Protein AF-A0A7S3WKT7-F1 (afdb_monomer_lite)

InterPro domains:
  IPR029703 DNA polymerase epsilon catalytic subunit [PTHR10670] (2-144)

Secondary structure (DSSP, 8-state):
---HHHHHHHHHHHHHTTSGGGHHHHHHHHHHHHHHTT--TT-GGGS----S---EEEEEE-TTT--EEEEETTTSB-TTS-BB-TTT-PBPPHHHHHHHHHHHHHHHHHHHHSPPEEETTT-PBP--TT--B-TTT-PBEEESS--

Sequence (147 aa):
MTSPA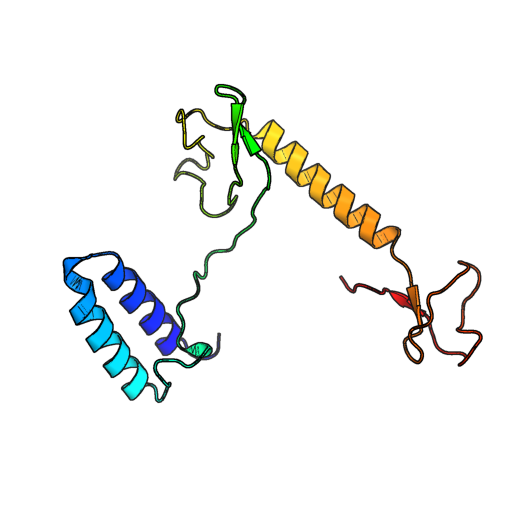LEFTKALCHLMSLDAELTEPALRLRRNLLKLLGVAEFAAESRFVNPCRTYVMPDAGCSFCHHVRDIDMCRDATASREWLCTACGSPFEPEIIEARLVAVVQTRALAFISQDRECRQCRVVQRSELQHRCPNCAGVFTLRKPI

Foldseek 3Di:
DPDPLLLVLQVVLVVLCVDVVSVVVSLVSLCVSCVVVVHDCPDPSNHDDDPWDWDKDAFDADPPPRDTGIDTQGPQADPVRWHADPPPRHTDDVVVVVVSVVVVVVVVVVCQVPAWWAFPPPRHTDPDPPCQADPVPRGGTDGPDDD

Structure (mmCIF, N/CA/C/O backbone):
data_AF-A0A7S3WKT7-F1
#
_entry.id   AF-A0A7S3WKT7-F1
#
loop_
_atom_site.group_PDB
_atom_site.id
_atom_site.type_symbol
_atom_site.label_atom_id
_atom_site.label_alt_id
_atom_site.label_comp_id
_atom_site.label_asym_id
_atom_site.label_entity_id
_atom_site.label_seq_id
_atom_site.pdbx_PDB_ins_code
_atom_site.Cartn_x
_atom_site.Cartn_y
_atom_site.Cartn_z
_atom_site.occupancy
_atom_site.B_iso_or_equiv
_atom_site.auth_seq_id
_atom_site.auth_comp_id
_atom_site.auth_asym_id
_atom_site.auth_atom_id
_atom_site.pdbx_PDB_model_num
ATOM 1 N N . MET A 1 1 ? -3.610 -18.545 3.456 1.00 51.06 1 MET A N 1
ATOM 2 C CA . MET A 1 1 ? -3.241 -19.401 2.308 1.00 51.06 1 MET A CA 1
ATOM 3 C C . MET A 1 1 ? -4.187 -20.587 2.309 1.00 51.06 1 MET A C 1
ATOM 5 O O . MET A 1 1 ? -4.095 -21.396 3.217 1.00 51.06 1 MET A O 1
ATOM 9 N N . THR A 1 2 ? -5.154 -20.634 1.394 1.00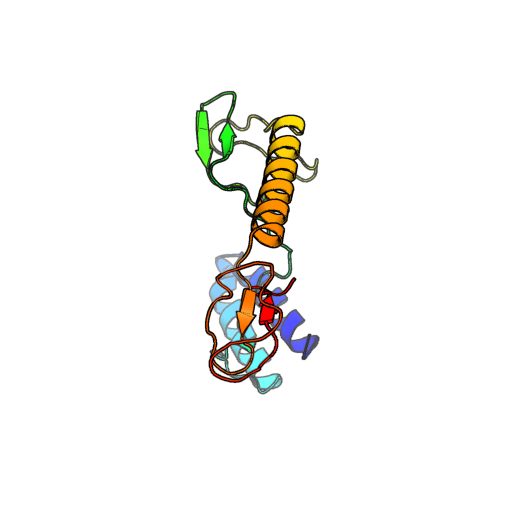 69.12 2 THR A N 1
ATOM 10 C CA . THR A 1 2 ? -6.225 -21.652 1.396 1.00 69.12 2 THR A CA 1
ATOM 11 C C . THR A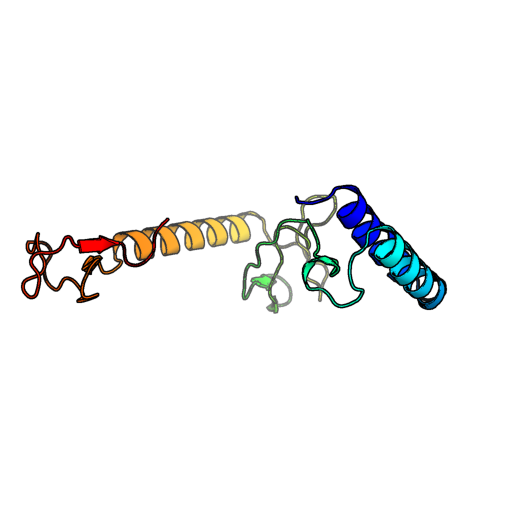 1 2 ? -5.917 -22.857 0.499 1.00 69.12 2 THR A C 1
ATOM 13 O O . THR A 1 2 ? -6.391 -23.945 0.795 1.00 69.12 2 THR A O 1
ATOM 16 N N . SER A 1 3 ? -5.071 -22.720 -0.535 1.00 88.50 3 SER A N 1
ATOM 17 C CA . SER A 1 3 ? -4.583 -23.852 -1.346 1.00 88.50 3 SER A CA 1
ATOM 18 C C . SER A 1 3 ? -3.218 -23.551 -1.993 1.00 88.50 3 SER A C 1
ATOM 20 O O . SER A 1 3 ? -3.128 -22.626 -2.805 1.00 88.50 3 SER A O 1
ATOM 22 N N . PRO A 1 4 ? -2.148 -24.316 -1.685 1.00 92.31 4 PRO A N 1
ATOM 23 C CA . PRO A 1 4 ? -0.834 -24.139 -2.314 1.00 92.31 4 PRO A CA 1
ATOM 24 C C . PRO A 1 4 ? -0.853 -24.316 -3.839 1.00 92.31 4 PRO A C 1
ATOM 26 O O . PRO A 1 4 ? -0.180 -23.579 -4.555 1.00 92.31 4 PRO A O 1
ATOM 29 N N . ALA A 1 5 ? -1.658 -25.256 -4.345 1.00 92.75 5 ALA A N 1
ATOM 30 C CA . ALA A 1 5 ? -1.762 -25.535 -5.778 1.00 92.75 5 ALA A CA 1
ATOM 31 C C . ALA A 1 5 ? -2.389 -24.365 -6.556 1.00 92.75 5 ALA A C 1
ATOM 33 O O . ALA A 1 5 ? -1.974 -24.056 -7.677 1.00 92.75 5 ALA A O 1
ATOM 34 N N . LEU A 1 6 ? -3.359 -23.682 -5.943 1.00 93.19 6 LEU A N 1
ATOM 35 C CA . LEU A 1 6 ? -3.988 -22.499 -6.519 1.00 93.19 6 LEU A CA 1
ATOM 36 C C . LEU A 1 6 ? -3.006 -21.321 -6.580 1.00 93.19 6 LEU A C 1
ATOM 38 O O . LEU A 1 6 ? -2.897 -20.678 -7.621 1.00 93.19 6 LEU A O 1
ATOM 42 N N . GLU A 1 7 ? -2.253 -21.066 -5.507 1.00 92.56 7 GLU A N 1
ATOM 43 C CA . GLU A 1 7 ? -1.233 -20.006 -5.502 1.00 92.56 7 GLU A CA 1
ATOM 44 C C . GLU A 1 7 ? -0.107 -20.275 -6.507 1.00 92.56 7 GLU A C 1
ATOM 46 O O . GLU A 1 7 ? 0.289 -19.369 -7.241 1.00 92.56 7 GLU A O 1
ATOM 51 N N . PHE A 1 8 ? 0.346 -21.528 -6.622 1.00 92.62 8 PHE A N 1
ATOM 52 C CA . PHE A 1 8 ? 1.313 -21.926 -7.647 1.00 92.62 8 PHE A CA 1
ATOM 53 C C . PHE A 1 8 ? 0.779 -21.678 -9.063 1.00 92.62 8 PHE A C 1
ATOM 55 O O . PHE A 1 8 ? 1.464 -21.073 -9.884 1.00 92.62 8 PHE A O 1
ATOM 62 N N . THR A 1 9 ? -0.468 -22.078 -9.332 1.00 93.94 9 THR A N 1
ATOM 63 C CA . THR A 1 9 ? -1.126 -21.863 -10.630 1.00 93.94 9 THR A CA 1
ATOM 64 C C . THR A 1 9 ? -1.193 -20.378 -10.983 1.00 93.94 9 THR A C 1
ATOM 66 O O . THR A 1 9 ? -0.839 -19.989 -12.095 1.00 93.94 9 THR A O 1
ATOM 69 N N . LYS A 1 10 ? -1.601 -19.526 -10.033 1.00 93.50 10 LYS A N 1
ATOM 70 C CA . LYS A 1 10 ? -1.644 -18.072 -10.233 1.00 93.50 10 LYS A CA 1
ATOM 71 C C . LYS A 1 10 ? -0.266 -17.510 -10.564 1.00 93.50 10 LYS A C 1
ATOM 73 O O . LYS A 1 10 ? -0.153 -16.730 -11.505 1.00 93.50 10 LYS A O 1
ATOM 78 N N . ALA A 1 11 ? 0.754 -17.887 -9.791 1.00 93.56 11 ALA A N 1
ATOM 79 C CA . ALA A 1 11 ? 2.113 -17.387 -9.961 1.00 93.56 11 ALA A CA 1
ATOM 80 C C . ALA A 1 11 ? 2.713 -17.826 -11.301 1.00 93.56 11 ALA A C 1
ATOM 82 O O . ALA A 1 11 ? 3.210 -16.988 -12.047 1.00 93.56 11 ALA A O 1
ATOM 83 N N . LEU A 1 12 ? 2.597 -19.111 -11.645 1.00 93.31 12 LEU A N 1
ATOM 84 C CA . LEU A 1 12 ? 3.095 -19.655 -12.906 1.00 93.31 12 LEU A CA 1
ATOM 85 C C . LEU A 1 12 ? 2.434 -18.975 -14.109 1.00 93.31 12 LEU A C 1
ATOM 87 O O . LEU A 1 12 ? 3.129 -18.468 -14.986 1.00 93.31 12 LEU A O 1
ATOM 91 N N . CYS A 1 13 ? 1.099 -18.912 -14.140 1.00 93.88 13 CYS A N 1
ATOM 92 C CA . CYS A 1 13 ? 0.387 -18.284 -15.251 1.00 93.88 13 CYS A CA 1
ATOM 93 C C . CYS A 1 13 ? 0.663 -16.777 -15.338 1.00 93.88 13 CYS A C 1
ATOM 95 O O . CYS A 1 13 ? 0.711 -16.242 -16.442 1.00 93.88 13 CYS A O 1
ATOM 97 N N . HIS A 1 14 ? 0.864 -16.096 -14.204 1.00 92.88 14 HIS A N 1
ATOM 98 C CA . HIS A 1 14 ? 1.262 -14.691 -14.206 1.00 92.88 14 HIS A CA 1
ATOM 99 C C . HIS A 1 14 ? 2.666 -14.495 -14.788 1.00 92.88 14 HIS A C 1
ATOM 101 O O . HIS A 1 14 ? 2.832 -13.651 -15.663 1.00 92.88 14 HIS A O 1
ATOM 107 N N . LEU A 1 15 ? 3.649 -15.300 -14.373 1.00 92.88 15 LEU A N 1
ATOM 108 C CA . LEU A 1 15 ? 5.013 -15.233 -14.906 1.00 92.88 15 LEU A CA 1
ATOM 109 C C . LEU A 1 15 ? 5.056 -15.520 -16.410 1.00 92.88 15 LEU A C 1
ATOM 111 O O . LEU A 1 15 ? 5.710 -14.789 -17.143 1.00 92.88 15 LEU A O 1
ATOM 115 N N . MET A 1 16 ? 4.314 -16.525 -16.883 1.00 93.88 16 MET A N 1
ATOM 116 C CA . MET A 1 16 ? 4.210 -16.804 -18.319 1.00 93.88 16 MET A CA 1
ATOM 117 C C . MET A 1 16 ? 3.580 -15.641 -19.091 1.00 93.88 16 MET A C 1
ATOM 119 O O . MET A 1 16 ? 3.989 -15.371 -20.209 1.00 93.88 16 MET A O 1
ATOM 123 N N . SER A 1 17 ? 2.614 -14.929 -18.500 1.00 92.12 17 SER A N 1
ATOM 124 C CA . SER A 1 17 ? 1.979 -13.773 -19.148 1.00 92.12 17 SER A CA 1
ATOM 125 C C . SER A 1 17 ? 2.870 -12.528 -19.247 1.00 92.12 17 SER A C 1
ATOM 127 O O . SER A 1 17 ? 2.460 -11.554 -19.869 1.00 92.12 17 SER A O 1
ATOM 129 N N . LEU A 1 18 ? 4.061 -12.536 -18.631 1.00 92.62 18 LEU A N 1
ATOM 130 C CA . LEU A 1 18 ? 5.046 -11.461 -18.797 1.00 92.62 18 LEU A CA 1
ATOM 131 C C . LEU A 1 18 ? 5.723 -11.507 -20.173 1.00 92.62 18 LEU A C 1
ATOM 133 O O . LEU A 1 18 ? 6.226 -10.484 -20.631 1.00 92.62 18 LEU A O 1
ATOM 137 N N . ASP A 1 19 ? 5.728 -12.673 -20.821 1.00 94.62 19 ASP A N 1
ATOM 138 C CA . ASP A 1 19 ? 6.189 -12.840 -22.193 1.00 94.62 19 ASP A CA 1
ATOM 139 C C . ASP A 1 19 ? 5.004 -12.688 -23.156 1.00 94.62 19 ASP A C 1
ATOM 141 O O . ASP A 1 19 ? 4.022 -13.436 -23.094 1.00 94.62 19 ASP A O 1
ATOM 145 N N . ALA A 1 20 ? 5.105 -11.710 -24.058 1.00 93.56 20 ALA A N 1
ATOM 146 C CA . ALA A 1 20 ? 4.059 -11.398 -25.021 1.00 93.56 20 ALA A CA 1
ATOM 147 C C . ALA A 1 20 ? 3.706 -12.607 -25.905 1.00 93.56 20 ALA A C 1
ATOM 149 O O . ALA A 1 20 ? 2.521 -12.824 -26.178 1.00 93.56 20 ALA A O 1
ATOM 150 N N . GLU A 1 21 ? 4.689 -13.433 -26.281 1.00 94.81 21 GLU A N 1
ATOM 151 C CA . GLU A 1 21 ? 4.486 -14.616 -27.131 1.00 94.81 21 GLU A CA 1
ATOM 152 C C . GLU A 1 21 ? 3.706 -15.727 -26.412 1.00 94.81 21 GLU A C 1
ATOM 154 O O . GLU A 1 21 ? 2.988 -16.516 -27.033 1.00 94.81 21 GLU A O 1
ATOM 159 N N . LEU A 1 22 ? 3.791 -15.772 -25.080 1.00 93.81 22 LEU A N 1
ATOM 160 C CA . LEU A 1 22 ? 3.155 -16.797 -24.255 1.00 93.81 22 LEU A CA 1
ATOM 161 C C . LEU A 1 22 ? 1.772 -16.397 -23.738 1.00 93.81 22 LEU A C 1
ATOM 163 O O . LEU A 1 22 ? 1.122 -17.213 -23.083 1.00 93.81 22 LEU A O 1
ATOM 167 N N . THR A 1 23 ? 1.278 -15.200 -24.060 1.00 91.31 23 THR A N 1
ATOM 168 C CA . THR A 1 23 ? 0.002 -14.680 -23.540 1.00 91.31 23 THR A CA 1
ATOM 169 C C . THR A 1 23 ? -1.174 -15.635 -23.797 1.00 91.31 23 THR A C 1
ATOM 171 O O . THR A 1 23 ? -1.883 -16.027 -22.866 1.00 91.31 23 THR A O 1
ATOM 174 N N . GLU A 1 24 ? -1.380 -16.072 -25.043 1.00 93.25 24 GLU A N 1
ATOM 175 C CA . GLU A 1 24 ? -2.479 -16.984 -25.395 1.00 93.25 24 GLU A CA 1
ATOM 176 C C . GLU A 1 24 ? -2.316 -18.402 -24.807 1.00 93.25 24 GLU A C 1
ATOM 178 O O . GLU A 1 24 ? -3.279 -18.935 -24.234 1.00 93.25 24 GLU A O 1
ATOM 183 N N . PRO A 1 25 ? -1.139 -19.062 -24.908 1.00 93.62 25 PRO A N 1
ATOM 184 C CA . PRO A 1 25 ? -0.866 -20.296 -24.172 1.00 93.62 25 PRO A CA 1
ATOM 185 C C . PRO A 1 25 ? -1.115 -20.175 -22.664 1.00 93.62 25 PRO A C 1
ATOM 187 O O . PRO A 1 25 ? -1.745 -21.064 -22.089 1.00 93.62 25 PRO A O 1
ATOM 190 N N . ALA A 1 26 ? -0.687 -19.078 -22.032 1.00 93.75 26 ALA A N 1
ATOM 191 C CA . ALA A 1 26 ? -0.835 -18.842 -20.599 1.00 93.75 26 ALA A CA 1
ATOM 192 C C . ALA A 1 26 ? -2.308 -18.718 -20.188 1.00 93.75 26 ALA A C 1
ATOM 194 O O . ALA A 1 26 ? -2.714 -19.307 -19.184 1.00 93.75 26 ALA A O 1
ATOM 195 N N . LEU A 1 27 ? -3.135 -18.031 -20.984 1.00 92.69 27 LEU A N 1
ATOM 196 C CA . LEU A 1 27 ? -4.582 -17.950 -20.755 1.00 92.69 27 LEU A CA 1
ATOM 197 C C . LEU A 1 27 ? -5.256 -19.324 -20.869 1.00 92.69 27 LEU A C 1
ATOM 199 O O . LEU A 1 27 ? -6.039 -19.711 -19.996 1.00 92.69 27 LEU A O 1
ATOM 203 N N . ARG A 1 28 ? -4.918 -20.107 -21.904 1.00 94.44 28 ARG A N 1
ATOM 204 C CA . ARG A 1 28 ? -5.444 -21.476 -22.070 1.00 94.44 28 ARG A CA 1
ATOM 205 C C . ARG A 1 28 ? -5.036 -22.382 -20.910 1.00 94.44 28 ARG A C 1
ATOM 207 O O . ARG A 1 28 ? -5.880 -23.113 -20.387 1.00 94.44 28 ARG A O 1
ATOM 214 N N . LEU A 1 29 ? -3.771 -22.310 -20.497 1.00 94.62 29 LEU A N 1
ATOM 215 C CA . LEU A 1 29 ? -3.238 -23.066 -19.369 1.00 94.62 29 LEU A CA 1
ATOM 216 C C . LEU A 1 29 ? -3.957 -22.689 -18.072 1.00 94.62 29 LEU A C 1
ATOM 218 O O . LEU A 1 29 ? -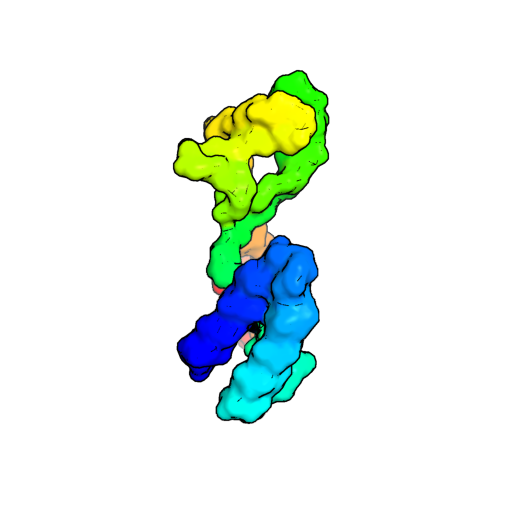4.465 -23.573 -17.387 1.00 94.62 29 LEU A O 1
ATOM 222 N N . ARG A 1 30 ? -4.086 -21.390 -17.780 1.00 94.94 30 ARG A N 1
ATOM 223 C CA . ARG A 1 30 ? -4.799 -20.882 -16.602 1.00 94.94 30 ARG A CA 1
ATOM 224 C C . ARG A 1 30 ? -6.222 -21.423 -16.533 1.00 94.94 30 ARG A C 1
ATOM 226 O O . ARG A 1 30 ? -6.621 -21.952 -15.499 1.00 94.94 30 ARG A O 1
ATOM 233 N N . ARG A 1 31 ? -6.977 -21.340 -17.631 1.00 94.69 31 ARG A N 1
ATOM 234 C CA . ARG A 1 31 ? -8.354 -21.848 -17.693 1.00 94.69 31 ARG A CA 1
ATOM 235 C C . ARG A 1 31 ? -8.427 -23.346 -17.400 1.00 94.69 31 ARG A C 1
ATOM 237 O O . ARG A 1 31 ? -9.318 -23.785 -16.679 1.00 94.69 31 ARG A O 1
ATOM 244 N N . ASN A 1 32 ? -7.507 -24.135 -17.950 1.00 95.81 32 ASN A N 1
ATOM 245 C CA . ASN A 1 32 ? -7.485 -25.583 -17.739 1.00 95.81 32 ASN A CA 1
ATOM 246 C C . ASN A 1 32 ? -7.087 -25.945 -16.300 1.00 95.81 32 ASN A C 1
ATOM 248 O O . ASN A 1 32 ? -7.741 -26.784 -15.686 1.00 95.81 32 ASN A O 1
ATOM 252 N N . LEU A 1 33 ? -6.071 -25.284 -15.738 1.00 95.06 33 LEU A N 1
ATOM 253 C CA . LEU A 1 33 ? -5.620 -25.518 -14.364 1.00 95.06 33 LEU A CA 1
ATOM 254 C C . LEU A 1 33 ? -6.681 -25.113 -13.335 1.00 95.06 33 LEU A C 1
ATOM 256 O O . LEU A 1 33 ? -6.949 -25.869 -12.407 1.00 95.06 33 LEU A O 1
ATOM 260 N N . LEU A 1 34 ? -7.347 -23.969 -13.521 1.00 95.19 34 LEU A N 1
ATOM 261 C CA . LEU A 1 34 ? -8.436 -23.546 -12.636 1.00 95.19 34 LEU A CA 1
ATOM 262 C C . LEU A 1 34 ? -9.620 -24.524 -12.680 1.00 95.19 34 LEU A C 1
ATOM 264 O O . LEU A 1 34 ? -10.153 -24.868 -11.628 1.00 95.19 34 LEU A O 1
ATOM 268 N N . LYS A 1 35 ? -9.964 -25.055 -13.864 1.00 95.12 35 LYS A N 1
ATOM 269 C CA . LYS A 1 35 ? -10.970 -26.123 -13.999 1.00 95.12 35 LYS A CA 1
ATOM 270 C C . LYS A 1 35 ? -10.583 -27.394 -13.240 1.00 95.12 35 LYS A C 1
ATOM 272 O O . LYS A 1 35 ? -11.437 -27.957 -12.566 1.00 95.12 35 LYS A O 1
ATOM 277 N N . LEU A 1 36 ? -9.321 -27.828 -13.319 1.00 94.88 36 LEU A N 1
ATOM 278 C CA . LEU A 1 36 ? -8.827 -28.992 -12.567 1.00 94.88 36 LEU A CA 1
ATOM 279 C C . LEU A 1 36 ? -8.895 -28.778 -11.050 1.00 94.88 36 LEU A C 1
ATOM 281 O O . LEU A 1 36 ? -9.147 -29.721 -10.307 1.00 94.88 36 LEU A O 1
ATOM 285 N N . LEU A 1 37 ? -8.699 -27.539 -10.597 1.00 93.81 37 LEU A N 1
ATOM 286 C CA . LEU A 1 37 ? -8.800 -27.157 -9.190 1.00 93.81 37 LEU A CA 1
ATOM 287 C C . LEU A 1 37 ? -10.242 -26.875 -8.733 1.00 93.81 37 LEU A C 1
ATOM 289 O O . LEU A 1 37 ? -10.447 -26.582 -7.558 1.00 93.81 37 LEU A O 1
ATOM 293 N N . GLY A 1 38 ? -11.232 -26.934 -9.630 1.00 94.12 38 GLY A N 1
ATOM 294 C CA . GLY A 1 38 ? -12.627 -26.609 -9.317 1.00 94.12 38 GLY A CA 1
ATOM 295 C C . GLY A 1 38 ? -12.878 -25.127 -9.011 1.00 94.12 38 GLY A C 1
ATOM 296 O O . GLY A 1 38 ? -13.898 -24.794 -8.415 1.00 94.12 38 GLY A O 1
ATOM 297 N N . VAL A 1 39 ? -11.969 -24.233 -9.412 1.00 94.50 39 VAL A N 1
ATOM 298 C CA . VAL A 1 39 ? -12.052 -22.786 -9.164 1.00 94.50 39 VAL A CA 1
ATOM 299 C C . VAL A 1 39 ? -12.555 -22.077 -10.420 1.00 94.50 39 VAL A C 1
ATOM 301 O O . VAL A 1 39 ? -12.059 -22.307 -11.524 1.00 94.50 39 VAL A O 1
ATOM 304 N N . ALA A 1 40 ? -13.529 -21.177 -10.273 1.00 92.94 40 ALA A N 1
ATOM 305 C CA . ALA A 1 40 ? -14.031 -20.404 -11.406 1.00 92.94 40 ALA A CA 1
ATOM 306 C C . ALA A 1 40 ? -12.992 -19.383 -11.903 1.00 92.94 40 ALA A C 1
ATOM 308 O O . ALA A 1 40 ? -12.315 -18.713 -11.122 1.00 92.94 40 ALA A O 1
ATOM 309 N N . GLU A 1 41 ? -12.900 -19.219 -13.225 1.00 89.50 41 GLU A N 1
ATOM 310 C CA . GLU A 1 41 ? -11.870 -18.393 -13.872 1.00 89.50 41 GLU A CA 1
ATOM 311 C C . GLU A 1 41 ? -11.862 -16.936 -13.389 1.00 89.50 41 GLU A C 1
ATOM 313 O O . GLU A 1 41 ? -10.793 -16.353 -13.202 1.00 89.50 41 GLU A O 1
ATOM 318 N N . PHE A 1 42 ? -13.043 -16.390 -13.098 1.00 90.94 42 PHE A N 1
ATOM 319 C CA . PHE A 1 42 ? -13.255 -15.005 -12.671 1.00 90.94 42 PHE A CA 1
ATOM 320 C C . PHE A 1 42 ? -13.563 -14.862 -11.173 1.00 90.94 42 PHE A C 1
ATOM 322 O O . PHE A 1 42 ? -13.980 -13.791 -10.732 1.00 90.94 42 PHE A O 1
ATOM 329 N N . ALA A 1 43 ? -13.390 -15.922 -10.379 1.00 91.69 43 ALA A N 1
ATOM 330 C CA . ALA A 1 43 ? -13.559 -15.825 -8.934 1.00 91.69 43 ALA A CA 1
ATOM 331 C C . ALA A 1 43 ? -12.512 -14.877 -8.327 1.00 91.69 43 ALA A C 1
ATOM 333 O O . ALA A 1 43 ? -11.371 -14.812 -8.783 1.00 91.69 43 ALA A O 1
ATOM 334 N N . ALA A 1 44 ? -12.863 -14.176 -7.246 1.00 91.00 44 ALA A N 1
ATOM 335 C CA . ALA A 1 44 ? -11.910 -13.306 -6.550 1.00 91.00 44 ALA A CA 1
ATOM 336 C C . ALA A 1 44 ? -10.659 -14.083 -6.093 1.00 91.00 44 ALA A C 1
ATOM 338 O O . ALA A 1 44 ? -9.540 -13.581 -6.173 1.00 91.00 44 ALA A O 1
ATOM 339 N N . GLU A 1 45 ? -10.848 -15.340 -5.689 1.00 91.44 45 GLU A N 1
ATOM 340 C CA . GLU A 1 45 ? -9.777 -16.243 -5.283 1.00 91.44 45 GLU A CA 1
ATOM 341 C C . GLU A 1 45 ? -8.909 -16.758 -6.435 1.00 91.44 45 GLU A C 1
ATOM 343 O O . GLU A 1 45 ? -7.861 -17.311 -6.145 1.00 91.44 45 GLU A O 1
ATOM 348 N N . SER A 1 46 ? -9.279 -16.595 -7.712 1.00 90.12 46 SER A N 1
ATOM 349 C CA . SER A 1 46 ? -8.457 -17.019 -8.861 1.00 90.12 46 SER A CA 1
ATOM 350 C C . SER A 1 46 ? -7.492 -15.925 -9.332 1.00 90.12 46 SER A C 1
ATOM 352 O O . SER A 1 46 ? -6.571 -16.183 -10.111 1.00 90.12 46 SER A O 1
ATOM 354 N N . ARG A 1 47 ? -7.696 -14.683 -8.877 1.00 91.19 47 ARG A N 1
ATOM 355 C CA . ARG A 1 47 ? -6.886 -13.531 -9.270 1.00 91.19 47 ARG A CA 1
ATOM 356 C C . ARG A 1 47 ? -5.479 -13.656 -8.686 1.00 91.19 47 ARG A C 1
ATOM 358 O O . ARG A 1 47 ? -5.312 -13.880 -7.489 1.00 91.19 47 ARG A O 1
ATOM 365 N N . PHE A 1 48 ? -4.467 -13.475 -9.535 1.00 91.62 48 PHE A N 1
ATOM 366 C CA . PHE A 1 48 ? -3.097 -13.301 -9.064 1.00 91.62 48 PHE A CA 1
ATOM 367 C C . PHE A 1 48 ? -2.991 -11.976 -8.306 1.00 91.62 48 PHE A C 1
ATOM 369 O O . PHE A 1 48 ? -3.378 -10.920 -8.813 1.00 91.62 48 PHE A O 1
ATOM 376 N N . VAL A 1 49 ? -2.463 -12.049 -7.090 1.00 88.62 49 VAL A N 1
ATOM 377 C CA . VAL A 1 49 ? -2.108 -10.898 -6.266 1.00 88.62 49 VAL A CA 1
ATOM 378 C C . VAL A 1 49 ? -0.631 -11.047 -5.955 1.00 88.62 49 VAL A C 1
ATOM 380 O O . VAL A 1 49 ? -0.213 -12.104 -5.491 1.00 88.62 49 VAL A O 1
ATOM 383 N N . ASN A 1 50 ? 0.154 -10.004 -6.228 1.00 86.38 50 ASN A N 1
ATOM 384 C CA . ASN A 1 50 ? 1.583 -10.026 -5.942 1.00 86.38 50 ASN A CA 1
ATOM 385 C C . ASN A 1 50 ? 1.792 -10.300 -4.434 1.00 86.38 50 ASN A C 1
ATOM 387 O O . ASN A 1 50 ? 1.330 -9.495 -3.620 1.00 86.38 50 ASN A O 1
ATOM 391 N N . PRO A 1 51 ? 2.451 -11.415 -4.055 1.00 84.00 51 PRO A N 1
ATOM 392 C CA . PRO A 1 51 ? 2.611 -11.805 -2.657 1.00 84.00 51 PRO A CA 1
ATOM 393 C C . PRO A 1 51 ? 3.622 -10.925 -1.913 1.00 84.00 51 PRO A C 1
ATOM 395 O O . PRO A 1 51 ? 3.669 -10.948 -0.681 1.00 84.00 51 PRO A O 1
ATOM 398 N N . CYS A 1 52 ? 4.439 -10.152 -2.636 1.00 84.31 52 CYS A N 1
ATOM 399 C CA . CYS A 1 52 ? 5.398 -9.244 -2.035 1.00 84.31 52 CYS A CA 1
ATOM 400 C C . CYS A 1 52 ? 4.669 -8.167 -1.237 1.00 84.31 52 CYS A C 1
ATOM 402 O O . CYS A 1 52 ? 3.702 -7.551 -1.709 1.00 84.31 52 CYS A O 1
ATOM 404 N N . ARG A 1 53 ? 5.196 -7.893 -0.040 1.00 88.31 53 ARG A N 1
ATOM 405 C CA . ARG A 1 53 ? 4.788 -6.732 0.749 1.00 88.31 53 ARG A CA 1
ATOM 406 C C . ARG A 1 53 ? 4.973 -5.461 -0.080 1.00 88.31 53 ARG A C 1
ATOM 408 O O . ARG A 1 53 ? 5.756 -5.424 -1.027 1.00 88.31 53 ARG A O 1
ATOM 415 N N . THR A 1 54 ? 4.197 -4.450 0.262 1.00 91.94 54 THR A N 1
ATOM 416 C CA . THR A 1 54 ? 4.243 -3.134 -0.368 1.00 91.94 54 THR A CA 1
ATOM 417 C C . THR A 1 54 ? 4.101 -2.097 0.724 1.00 91.94 54 THR A C 1
ATOM 419 O O . THR A 1 54 ? 3.314 -2.271 1.662 1.00 91.94 54 THR A O 1
ATOM 422 N N . TYR A 1 55 ? 4.890 -1.042 0.616 1.00 93.00 55 TYR A N 1
ATOM 423 C CA . TYR A 1 55 ? 4.700 0.165 1.393 1.00 93.00 55 TYR A CA 1
ATOM 424 C C . TYR A 1 55 ? 5.061 1.337 0.496 1.00 93.00 55 TYR A C 1
ATOM 426 O O . TYR A 1 55 ? 6.221 1.515 0.135 1.00 93.00 55 TYR A O 1
ATOM 434 N N . VAL A 1 56 ? 4.052 2.118 0.129 1.00 94.12 56 VAL A N 1
ATOM 435 C CA . VAL A 1 56 ? 4.223 3.254 -0.769 1.00 94.12 56 VAL A CA 1
ATOM 436 C C . VAL A 1 56 ? 4.487 4.501 0.062 1.00 94.12 56 VAL A C 1
ATOM 438 O O . VAL A 1 56 ? 3.654 4.901 0.877 1.00 94.12 56 VAL A O 1
ATOM 441 N N . MET A 1 57 ? 5.657 5.099 -0.135 1.00 93.12 57 MET A N 1
ATOM 442 C CA . MET A 1 57 ? 5.977 6.425 0.370 1.00 93.12 57 MET A CA 1
ATOM 443 C C . MET A 1 57 ? 5.490 7.454 -0.662 1.00 93.12 57 MET A C 1
ATOM 445 O O . MET A 1 57 ? 6.049 7.488 -1.762 1.00 93.12 57 MET A O 1
ATOM 449 N N . PRO A 1 58 ? 4.467 8.267 -0.342 1.00 93.19 58 PRO A N 1
ATOM 450 C CA . PRO A 1 58 ? 3.936 9.242 -1.288 1.00 93.19 58 PRO A CA 1
ATOM 451 C C . PRO A 1 58 ? 4.916 10.399 -1.500 1.00 93.19 58 PRO A C 1
ATOM 453 O O . PRO A 1 58 ? 5.735 10.661 -0.621 1.00 93.19 58 PRO A O 1
ATOM 456 N N . ASP A 1 59 ? 4.828 11.115 -2.617 1.00 92.88 59 ASP A N 1
ATOM 457 C CA . ASP A 1 59 ? 5.485 12.421 -2.822 1.00 92.88 59 ASP A CA 1
ATOM 458 C C . ASP A 1 59 ? 7.003 12.440 -2.523 1.00 92.88 59 ASP A C 1
ATOM 460 O O . ASP A 1 59 ? 7.529 13.337 -1.859 1.00 92.88 59 ASP A O 1
ATOM 464 N N . ALA A 1 60 ? 7.748 11.423 -2.957 1.00 92.12 60 ALA A N 1
ATOM 465 C CA . ALA A 1 60 ? 9.204 11.424 -2.865 1.00 92.12 60 ALA A CA 1
ATOM 466 C C . ALA A 1 60 ? 9.824 12.278 -3.980 1.00 92.12 60 ALA A C 1
ATOM 468 O O . ALA A 1 60 ? 9.774 11.929 -5.159 1.00 92.12 60 ALA A O 1
ATOM 469 N N . GLY A 1 61 ? 10.416 13.410 -3.593 1.00 92.38 61 GLY A N 1
ATOM 470 C CA . GLY A 1 61 ? 11.137 14.310 -4.492 1.00 92.38 61 GLY A CA 1
ATOM 471 C C . GLY A 1 61 ? 12.616 13.952 -4.610 1.00 92.38 61 GLY A C 1
ATOM 472 O O . GLY A 1 61 ? 13.303 13.808 -3.601 1.00 92.38 61 GLY A O 1
ATOM 473 N N . CYS A 1 62 ? 13.117 13.820 -5.838 1.00 94.00 62 CYS A N 1
ATOM 474 C CA . CYS A 1 62 ? 14.542 13.624 -6.104 1.00 94.00 62 CYS A CA 1
ATOM 475 C C . CYS A 1 62 ? 15.337 14.899 -5.774 1.00 94.00 62 CYS A C 1
ATOM 477 O O . CYS A 1 62 ? 15.004 15.971 -6.280 1.00 94.00 62 CYS A O 1
ATOM 479 N N . SER A 1 63 ? 16.415 14.791 -4.990 1.00 92.31 63 SER A N 1
ATOM 480 C CA . SER A 1 63 ? 17.282 15.930 -4.641 1.00 92.31 63 SER A CA 1
ATOM 481 C C . SER A 1 63 ? 18.075 16.481 -5.833 1.00 92.31 63 SER A C 1
ATOM 483 O O . SER A 1 63 ? 18.459 17.646 -5.818 1.00 92.31 63 SER A O 1
ATOM 485 N N . PHE A 1 64 ? 18.274 15.679 -6.885 1.00 95.19 64 PHE A N 1
ATOM 486 C CA . PHE A 1 64 ? 19.031 16.071 -8.077 1.00 95.19 64 PHE A CA 1
ATOM 487 C C . PHE A 1 64 ? 18.177 16.734 -9.169 1.00 95.19 64 PHE A C 1
ATOM 489 O O . PHE A 1 64 ? 18.521 17.802 -9.661 1.00 95.19 64 PHE A O 1
ATOM 496 N N . CYS A 1 65 ? 17.076 16.094 -9.586 1.00 96.19 65 CYS A N 1
ATOM 497 C CA . CYS A 1 65 ? 16.252 16.576 -10.708 1.00 96.19 65 CYS A CA 1
ATOM 498 C C . CYS A 1 65 ? 14.883 17.130 -10.291 1.00 96.19 65 CYS A C 1
ATOM 500 O O . CYS A 1 65 ? 14.106 17.532 -11.154 1.00 96.19 65 CYS A O 1
ATOM 502 N N . HIS A 1 66 ? 14.560 17.107 -8.993 1.00 94.88 66 HIS A N 1
ATOM 503 C CA . HIS A 1 66 ? 13.274 17.543 -8.435 1.00 94.88 66 HIS A CA 1
ATOM 504 C C . HIS A 1 66 ? 12.038 16.825 -8.993 1.00 94.88 66 HIS A C 1
ATOM 506 O O . HIS A 1 66 ? 10.910 17.256 -8.761 1.00 94.88 66 HIS A O 1
ATOM 512 N N . HIS A 1 67 ? 12.219 15.699 -9.687 1.00 95.94 67 HIS A N 1
ATOM 513 C CA . HIS A 1 67 ? 11.107 14.841 -10.066 1.00 95.94 67 HIS A CA 1
ATOM 514 C C . HIS A 1 67 ? 10.466 14.245 -8.808 1.00 95.94 67 HIS A C 1
ATOM 516 O O . HIS A 1 67 ? 11.162 13.660 -7.974 1.00 95.94 67 HIS A O 1
ATOM 522 N N . VAL A 1 68 ? 9.149 14.404 -8.684 1.00 94.88 68 VAL A N 1
ATOM 523 C CA . VAL A 1 68 ? 8.355 13.918 -7.553 1.00 94.88 68 VAL A CA 1
ATOM 524 C C . VAL A 1 68 ? 7.526 12.729 -8.004 1.00 94.88 68 VAL A C 1
ATOM 526 O O . VAL A 1 68 ? 6.850 12.794 -9.031 1.00 94.88 68 VAL A O 1
ATOM 529 N N . ARG A 1 69 ? 7.575 11.650 -7.227 1.00 92.44 69 ARG A N 1
ATOM 530 C CA . ARG A 1 69 ? 6.739 10.469 -7.435 1.00 92.44 69 ARG A CA 1
ATOM 531 C C . ARG A 1 69 ? 6.563 9.680 -6.151 1.00 92.44 69 ARG A C 1
ATOM 533 O O . ARG A 1 69 ? 7.330 9.824 -5.205 1.00 92.44 69 ARG A O 1
ATOM 540 N N . ASP A 1 70 ? 5.623 8.757 -6.180 1.00 94.88 70 ASP A N 1
ATOM 541 C CA . ASP A 1 70 ? 5.502 7.741 -5.147 1.00 94.88 70 ASP A CA 1
ATOM 542 C C . ASP A 1 70 ? 6.567 6.647 -5.343 1.00 94.88 70 ASP A C 1
ATOM 544 O O . ASP A 1 70 ? 6.897 6.273 -6.477 1.00 94.88 70 ASP A O 1
ATOM 548 N N . ILE A 1 71 ? 7.106 6.124 -4.240 1.00 93.31 71 ILE A N 1
ATOM 549 C CA . ILE A 1 71 ? 8.092 5.030 -4.235 1.00 93.31 71 ILE A CA 1
ATOM 550 C C . ILE A 1 71 ? 7.525 3.852 -3.447 1.00 93.31 71 ILE A C 1
ATOM 552 O O . ILE A 1 71 ? 7.171 4.007 -2.276 1.00 93.31 71 ILE A O 1
ATOM 556 N N . ASP A 1 72 ? 7.472 2.663 -4.053 1.00 94.06 72 ASP A N 1
ATOM 557 C CA . ASP A 1 72 ? 7.200 1.425 -3.319 1.00 94.06 72 ASP A CA 1
ATOM 558 C C . ASP A 1 72 ? 8.486 0.918 -2.660 1.00 94.06 72 ASP A C 1
ATOM 560 O O . ASP A 1 72 ? 9.350 0.301 -3.287 1.00 94.06 72 ASP A O 1
ATOM 564 N N . MET A 1 73 ? 8.587 1.132 -1.352 1.00 91.88 73 MET A N 1
ATOM 565 C CA . MET A 1 73 ? 9.755 0.793 -0.541 1.00 91.88 73 MET A CA 1
ATOM 566 C C . MET A 1 73 ? 10.120 -0.695 -0.583 1.00 91.88 73 MET A C 1
ATOM 568 O O . MET A 1 73 ? 11.266 -1.047 -0.318 1.00 91.88 73 MET A O 1
ATOM 572 N N . CYS A 1 74 ? 9.171 -1.581 -0.899 1.00 90.50 74 CYS A N 1
ATOM 573 C CA . CYS A 1 74 ? 9.414 -3.022 -0.947 1.00 90.50 74 CYS A CA 1
ATOM 574 C C . CYS A 1 74 ? 9.701 -3.551 -2.357 1.00 90.50 74 CYS A C 1
ATOM 576 O O . CYS A 1 74 ? 10.186 -4.676 -2.476 1.00 90.50 74 CYS A O 1
ATOM 578 N N . ARG A 1 75 ? 9.351 -2.799 -3.407 1.00 90.44 75 ARG A N 1
ATOM 579 C CA . ARG A 1 75 ? 9.353 -3.297 -4.794 1.00 90.44 75 ARG A CA 1
ATOM 580 C C . ARG A 1 75 ? 10.244 -2.500 -5.739 1.00 90.44 75 ARG A C 1
ATOM 582 O O . ARG A 1 75 ? 10.754 -3.087 -6.683 1.00 90.44 75 ARG A O 1
ATOM 589 N N . ASP A 1 76 ? 10.460 -1.217 -5.461 1.00 91.50 76 ASP A N 1
ATOM 590 C CA . ASP A 1 76 ? 11.254 -0.322 -6.312 1.00 91.50 76 ASP A CA 1
ATOM 591 C C . ASP A 1 76 ? 12.746 -0.305 -5.929 1.00 91.50 76 ASP A C 1
ATOM 593 O O . ASP A 1 76 ? 13.542 0.382 -6.566 1.00 91.50 76 ASP A O 1
ATOM 597 N N . ALA A 1 77 ? 13.136 -1.043 -4.884 1.00 89.50 77 ALA A N 1
ATOM 598 C CA . ALA A 1 77 ? 14.532 -1.170 -4.489 1.00 89.50 77 ALA A CA 1
ATOM 599 C C . ALA A 1 77 ? 15.308 -2.029 -5.499 1.00 89.50 77 ALA A C 1
ATOM 601 O O . ALA A 1 77 ? 14.868 -3.112 -5.893 1.00 89.50 77 ALA A O 1
ATOM 602 N N . THR A 1 78 ? 16.500 -1.577 -5.876 1.00 90.00 78 THR A N 1
ATOM 603 C CA . THR A 1 78 ? 17.450 -2.360 -6.669 1.00 90.00 78 THR A CA 1
ATOM 604 C C . THR A 1 78 ? 17.953 -3.579 -5.887 1.00 90.00 78 THR A C 1
ATOM 606 O O . THR A 1 78 ? 17.773 -3.700 -4.672 1.00 90.00 78 THR A O 1
ATOM 609 N N . ALA A 1 79 ? 18.676 -4.479 -6.563 1.00 86.44 79 ALA A N 1
ATOM 610 C CA . ALA A 1 79 ? 19.363 -5.592 -5.902 1.00 86.44 79 ALA A CA 1
ATOM 611 C C . ALA A 1 79 ? 20.373 -5.125 -4.829 1.00 86.44 79 ALA A C 1
ATOM 613 O O . ALA A 1 79 ? 20.602 -5.837 -3.852 1.00 86.44 79 ALA A O 1
ATOM 614 N N . SER A 1 80 ? 20.929 -3.916 -4.980 1.00 87.94 80 SER A N 1
ATOM 615 C CA . SER A 1 80 ? 21.793 -3.237 -4.005 1.00 87.94 80 SER A CA 1
ATOM 616 C C . SER A 1 80 ? 21.029 -2.549 -2.862 1.00 87.94 80 SER A C 1
ATOM 618 O O . SER A 1 80 ? 21.665 -1.978 -1.984 1.00 87.94 80 SER A O 1
ATOM 620 N N . ARG A 1 81 ? 19.690 -2.657 -2.813 1.00 85.94 81 ARG A N 1
ATOM 621 C CA . ARG A 1 81 ? 18.796 -1.989 -1.844 1.00 85.94 81 ARG A CA 1
ATOM 622 C C . ARG A 1 81 ? 18.797 -0.463 -1.947 1.00 85.94 81 ARG A C 1
ATOM 624 O O . ARG A 1 81 ? 18.649 0.227 -0.943 1.00 85.94 81 ARG A O 1
ATOM 631 N N . GLU A 1 82 ? 18.929 0.053 -3.161 1.00 91.81 82 GLU A N 1
ATOM 632 C CA . GLU A 1 82 ? 18.870 1.485 -3.446 1.00 91.81 82 GLU A CA 1
ATOM 633 C C . GLU A 1 82 ? 17.546 1.817 -4.134 1.00 91.81 82 GLU A C 1
ATOM 635 O O . GLU A 1 82 ? 17.055 1.051 -4.962 1.00 91.81 82 GLU A O 1
ATOM 640 N N . TRP A 1 83 ? 16.970 2.974 -3.820 1.00 94.44 83 TRP A N 1
ATOM 641 C CA . TRP A 1 83 ? 15.841 3.515 -4.574 1.00 94.44 83 TRP A CA 1
ATOM 642 C C . TRP A 1 83 ? 16.379 4.542 -5.552 1.00 94.44 83 TRP A C 1
ATOM 644 O O . TRP A 1 83 ? 17.060 5.480 -5.144 1.00 94.44 83 TRP A O 1
ATOM 654 N N . LEU A 1 84 ? 16.086 4.367 -6.838 1.00 95.00 84 LEU A N 1
ATOM 655 C CA . LEU A 1 84 ? 16.583 5.246 -7.892 1.00 95.00 84 LEU A CA 1
ATOM 656 C C . LEU A 1 84 ? 15.460 6.124 -8.435 1.00 95.00 84 LEU A C 1
ATOM 658 O O . LEU A 1 84 ? 14.320 5.687 -8.607 1.00 95.00 84 LEU A O 1
ATOM 662 N N . CYS A 1 85 ? 15.788 7.371 -8.758 1.00 94.75 85 CYS A N 1
ATOM 663 C CA . CYS A 1 85 ? 14.876 8.235 -9.485 1.00 94.75 85 CYS A CA 1
ATOM 664 C C . CYS A 1 85 ? 14.641 7.684 -10.896 1.00 94.75 85 CYS A C 1
ATOM 666 O O . CYS A 1 85 ? 15.582 7.493 -11.662 1.00 94.75 85 CYS A O 1
ATOM 668 N N . THR A 1 86 ? 13.380 7.512 -11.293 1.00 93.69 86 THR A N 1
ATOM 669 C CA . THR A 1 86 ? 13.046 7.014 -12.636 1.00 93.69 86 THR A CA 1
ATOM 670 C C . THR A 1 86 ? 13.308 8.011 -13.764 1.00 93.69 86 THR A C 1
ATOM 672 O O . THR A 1 86 ? 13.288 7.612 -14.922 1.00 93.69 86 THR A O 1
ATOM 675 N N . ALA A 1 87 ? 13.544 9.290 -13.450 1.00 95.19 87 ALA A N 1
ATOM 676 C CA . ALA A 1 87 ? 13.833 10.324 -14.444 1.00 95.19 87 ALA A CA 1
ATOM 677 C C . ALA A 1 87 ? 15.339 10.494 -14.713 1.00 95.19 87 ALA A C 1
ATOM 679 O O . ALA A 1 87 ? 15.739 10.609 -15.867 1.00 95.19 87 ALA A O 1
ATOM 680 N N . CYS A 1 88 ? 16.176 10.514 -13.669 1.00 95.75 88 CYS A N 1
ATOM 681 C CA . CYS A 1 88 ? 17.616 10.784 -13.799 1.00 95.75 88 CYS A CA 1
ATOM 682 C C . CYS A 1 88 ? 18.530 9.640 -13.332 1.00 95.75 88 CYS A C 1
ATOM 684 O O . CYS A 1 88 ? 19.743 9.747 -13.474 1.00 95.75 88 CYS A O 1
ATOM 686 N N . GLY A 1 89 ? 17.985 8.577 -12.733 1.00 94.69 89 GLY A N 1
ATOM 687 C CA . GLY A 1 89 ? 18.757 7.452 -12.193 1.00 94.69 89 GLY A CA 1
ATOM 688 C C . GLY A 1 89 ? 19.519 7.746 -10.897 1.00 94.69 89 GLY A C 1
ATOM 689 O O . GLY A 1 89 ? 20.145 6.842 -10.354 1.00 94.69 89 GLY A O 1
ATOM 690 N N . SER A 1 90 ? 19.469 8.979 -10.380 1.00 94.81 90 SER A N 1
ATOM 691 C CA . SER A 1 90 ? 20.131 9.343 -9.123 1.00 94.81 90 SER A CA 1
ATOM 692 C C . SER A 1 90 ? 19.501 8.594 -7.936 1.00 94.81 90 SER A C 1
ATOM 694 O O . SER A 1 90 ? 18.266 8.512 -7.874 1.00 94.81 90 SER A O 1
ATOM 696 N N . PRO A 1 91 ? 20.309 8.040 -7.013 1.00 94.56 91 PRO A N 1
ATOM 697 C CA . PRO A 1 91 ? 19.799 7.358 -5.833 1.00 94.56 91 PRO A CA 1
ATOM 698 C C . PRO A 1 91 ? 19.181 8.351 -4.846 1.00 94.56 91 PRO A C 1
ATOM 700 O O . PRO A 1 91 ? 19.677 9.460 -4.658 1.00 94.56 91 PRO A O 1
ATOM 703 N N . PHE A 1 92 ? 18.099 7.939 -4.194 1.00 93.06 92 PHE A N 1
ATOM 704 C CA . PHE A 1 92 ? 17.565 8.653 -3.041 1.00 93.06 92 PHE A CA 1
ATOM 705 C C . PHE A 1 92 ? 18.457 8.418 -1.819 1.00 93.06 92 PHE A C 1
ATOM 707 O O . PHE A 1 92 ? 18.869 7.289 -1.553 1.00 93.06 92 PHE A O 1
ATOM 714 N N . GLU A 1 93 ? 18.710 9.482 -1.059 1.00 91.06 93 GLU A N 1
ATOM 715 C CA . GLU A 1 93 ? 19.494 9.430 0.177 1.00 91.06 93 GLU A CA 1
ATOM 716 C C . GLU A 1 93 ? 18.759 8.596 1.249 1.00 91.06 93 GLU A C 1
ATOM 718 O O . GLU A 1 93 ? 17.624 8.940 1.620 1.00 91.06 93 GLU A O 1
ATOM 723 N N . PRO A 1 94 ? 19.363 7.501 1.754 1.00 90.31 94 PRO A N 1
ATOM 724 C CA . PRO A 1 94 ? 18.739 6.625 2.746 1.00 90.31 94 PRO A CA 1
ATOM 725 C C . PRO A 1 94 ? 18.304 7.354 4.020 1.00 90.31 94 PRO A C 1
ATOM 727 O O . PRO A 1 94 ? 17.249 7.045 4.569 1.00 90.31 94 PRO A O 1
ATOM 730 N N . GLU A 1 95 ? 19.064 8.354 4.460 1.00 92.50 95 GLU A N 1
ATOM 731 C CA . GLU A 1 95 ? 18.806 9.130 5.674 1.00 92.50 95 GLU A CA 1
ATOM 732 C C . GLU A 1 95 ? 17.513 9.949 5.552 1.00 92.50 95 GLU A C 1
ATOM 734 O O . GLU A 1 95 ? 16.720 10.026 6.494 1.00 92.50 95 GLU A O 1
ATOM 739 N N . ILE A 1 96 ? 17.257 10.524 4.371 1.00 90.06 96 ILE A N 1
ATOM 740 C CA . ILE A 1 96 ? 16.020 11.266 4.087 1.00 90.06 96 ILE A CA 1
ATOM 741 C C . ILE A 1 96 ? 14.831 10.306 4.108 1.00 90.06 96 ILE A C 1
ATOM 743 O O . ILE A 1 96 ? 13.790 10.603 4.701 1.00 90.06 96 ILE A O 1
ATOM 747 N N . ILE A 1 97 ? 14.980 9.143 3.476 1.00 91.62 97 ILE A N 1
ATOM 748 C CA . ILE A 1 97 ? 13.955 8.099 3.474 1.00 91.62 97 ILE A CA 1
ATOM 749 C C . ILE A 1 97 ? 13.654 7.644 4.906 1.00 91.62 97 ILE A C 1
ATOM 751 O O . ILE A 1 97 ? 12.487 7.599 5.300 1.00 91.62 97 ILE A O 1
ATOM 755 N N . GLU A 1 98 ? 14.681 7.339 5.697 1.00 93.25 98 GLU A N 1
ATOM 756 C CA . GLU A 1 98 ? 14.538 6.890 7.080 1.00 93.25 98 GLU A CA 1
ATOM 757 C C . GLU A 1 98 ? 13.829 7.942 7.935 1.00 93.25 98 GLU A C 1
ATOM 759 O O . GLU A 1 98 ? 12.833 7.629 8.590 1.00 93.25 98 GLU A O 1
ATOM 764 N N . ALA A 1 99 ? 14.255 9.206 7.859 1.00 94.38 99 ALA A N 1
ATOM 765 C CA . ALA A 1 99 ? 13.618 10.304 8.579 1.00 94.38 99 ALA A CA 1
ATOM 766 C C . ALA A 1 99 ? 12.123 10.428 8.238 1.00 94.38 99 ALA A C 1
ATOM 768 O O . ALA A 1 99 ? 11.287 10.623 9.126 1.00 94.38 99 ALA A O 1
ATOM 769 N N . ARG A 1 100 ? 11.751 10.249 6.963 1.00 93.00 100 ARG A N 1
ATOM 770 C CA . ARG A 1 100 ? 10.343 10.245 6.539 1.00 93.00 100 ARG A CA 1
ATOM 771 C C . ARG A 1 100 ? 9.572 9.051 7.091 1.00 93.00 100 ARG A C 1
ATOM 773 O O . ARG A 1 100 ? 8.434 9.218 7.528 1.00 93.00 100 ARG A O 1
ATOM 780 N N . LEU A 1 101 ? 10.160 7.855 7.096 1.00 93.62 101 LEU A N 1
ATOM 781 C CA . LEU A 1 101 ? 9.530 6.668 7.683 1.00 93.62 101 LEU A CA 1
ATOM 782 C C . LEU A 1 101 ? 9.300 6.845 9.189 1.00 93.62 101 LEU A C 1
ATOM 784 O O . LEU A 1 101 ? 8.208 6.550 9.681 1.00 93.62 101 LEU A O 1
ATOM 788 N N . VAL A 1 102 ? 10.289 7.387 9.903 1.00 96.50 102 VAL A N 1
ATOM 789 C CA . VAL A 1 102 ? 10.176 7.729 11.326 1.00 96.50 102 VAL A CA 1
ATOM 790 C C . VAL A 1 102 ? 9.042 8.729 11.546 1.00 96.50 102 VAL A C 1
ATOM 792 O O . VAL A 1 102 ? 8.187 8.495 12.403 1.00 96.50 102 VAL A O 1
ATOM 795 N N . ALA A 1 103 ? 8.967 9.786 10.733 1.00 95.81 103 ALA A N 1
ATOM 796 C CA . ALA A 1 103 ? 7.890 10.769 10.812 1.00 95.81 103 ALA A CA 1
ATOM 797 C C . ALA A 1 103 ? 6.506 10.124 10.619 1.00 95.81 103 ALA A C 1
ATOM 799 O O . ALA A 1 103 ? 5.590 10.407 11.387 1.00 95.81 103 ALA A O 1
ATOM 800 N N . VAL A 1 104 ? 6.347 9.192 9.670 1.00 94.12 104 VAL A N 1
ATOM 801 C CA . VAL A 1 104 ? 5.075 8.470 9.479 1.00 94.12 104 VAL A CA 1
ATOM 802 C C . VAL A 1 104 ? 4.687 7.669 10.721 1.00 94.12 104 VAL A C 1
ATOM 804 O O . VAL A 1 104 ? 3.523 7.701 11.132 1.00 94.12 104 VAL A O 1
ATOM 807 N N . VAL A 1 105 ? 5.633 6.952 11.333 1.00 95.00 105 VAL A N 1
ATOM 808 C CA . VAL A 1 105 ? 5.369 6.190 12.564 1.00 95.00 105 VAL A CA 1
ATOM 809 C C . VAL A 1 105 ? 4.959 7.130 13.695 1.00 95.00 105 VAL A C 1
ATOM 811 O O . VAL A 1 105 ? 3.962 6.869 14.367 1.00 95.00 105 VAL A O 1
ATOM 814 N N . GLN A 1 106 ? 5.663 8.249 13.864 1.00 96.81 106 GLN A N 1
ATOM 815 C CA . GLN A 1 106 ? 5.335 9.265 14.865 1.00 96.81 106 GLN A CA 1
ATOM 816 C C . GLN A 1 106 ? 3.944 9.864 14.634 1.00 96.81 106 GLN A C 1
ATOM 818 O O . GLN A 1 106 ? 3.145 9.927 15.565 1.00 96.81 106 GLN A O 1
ATOM 823 N N . THR A 1 107 ? 3.602 10.235 13.397 1.00 95.38 107 THR A N 1
ATOM 824 C CA . THR A 1 107 ? 2.266 10.741 13.051 1.00 95.38 107 THR A CA 1
ATOM 825 C C . THR A 1 107 ? 1.181 9.710 13.355 1.00 95.38 107 THR A C 1
ATOM 827 O O . THR A 1 107 ? 0.146 10.060 13.922 1.00 95.38 107 THR A O 1
ATOM 830 N N . ARG A 1 108 ? 1.404 8.430 13.031 1.00 93.94 108 ARG A N 1
ATOM 831 C CA . ARG A 1 108 ? 0.450 7.352 13.341 1.00 93.94 108 ARG A CA 1
ATOM 832 C C . ARG A 1 108 ? 0.302 7.129 14.843 1.00 93.94 108 ARG A C 1
ATOM 834 O O . ARG A 1 108 ? -0.820 6.952 15.307 1.00 93.94 108 ARG A O 1
ATOM 841 N N . ALA A 1 109 ? 1.399 7.173 15.596 1.00 95.62 109 ALA A N 1
ATOM 842 C CA . ALA A 1 109 ? 1.375 7.058 17.050 1.00 95.62 109 ALA A CA 1
ATOM 843 C C . ALA A 1 109 ? 0.597 8.220 17.684 1.00 95.62 109 ALA A C 1
ATOM 845 O O . ALA A 1 109 ? -0.288 7.987 18.503 1.00 95.62 109 ALA A O 1
ATOM 846 N N . LEU A 1 110 ? 0.858 9.456 17.249 1.00 95.94 110 LEU A N 1
ATOM 847 C CA . LEU A 1 110 ? 0.124 10.635 17.709 1.00 95.94 110 LEU A CA 1
ATOM 848 C C . LEU A 1 110 ? -1.367 10.524 17.391 1.00 95.94 110 LEU A C 1
ATOM 850 O O . LEU A 1 110 ? -2.178 10.695 18.292 1.00 95.94 110 LEU A O 1
ATOM 854 N N . ALA A 1 111 ? -1.728 10.162 16.156 1.00 94.44 111 ALA A N 1
ATOM 855 C CA . ALA A 1 111 ? -3.121 9.969 15.754 1.00 94.44 111 ALA A CA 1
ATOM 856 C C . ALA A 1 111 ? -3.819 8.848 16.540 1.00 94.44 111 ALA A C 1
ATOM 858 O O . ALA A 1 111 ? -5.018 8.924 16.785 1.00 94.44 111 ALA A O 1
ATOM 859 N N . PHE A 1 112 ? -3.086 7.802 16.931 1.00 94.62 112 PHE A N 1
ATOM 860 C CA . PHE A 1 112 ? -3.611 6.730 17.771 1.00 94.62 112 PHE A CA 1
ATOM 861 C C . PHE A 1 112 ? -3.842 7.189 19.215 1.00 94.62 112 PHE A C 1
ATOM 863 O O . PHE A 1 112 ? -4.849 6.815 19.811 1.00 94.62 112 PHE A O 1
ATOM 870 N N . ILE A 1 113 ? -2.931 7.985 19.778 1.00 92.62 113 ILE A N 1
ATOM 871 C CA . ILE A 1 113 ? -3.032 8.500 21.151 1.00 92.62 113 ILE A CA 1
ATOM 872 C C . ILE A 1 113 ? -4.136 9.557 21.259 1.00 92.62 113 ILE A C 1
ATOM 874 O O . ILE A 1 113 ? -4.869 9.565 22.243 1.00 92.62 113 ILE A O 1
ATOM 878 N N . SER A 1 114 ? -4.273 10.423 20.251 1.00 92.31 114 SER A N 1
ATOM 879 C CA . SER A 1 114 ? -5.256 11.513 20.224 1.00 92.31 114 SER A CA 1
ATOM 880 C C . SER A 1 114 ? -6.619 11.119 19.656 1.00 92.31 114 SER A C 1
ATOM 882 O O . SER A 1 114 ? -7.481 11.981 19.493 1.00 92.31 114 SER A O 1
ATOM 884 N N . GLN A 1 115 ? -6.829 9.843 19.318 1.00 93.00 115 GLN A N 1
ATOM 885 C CA . GLN A 1 115 ? -8.094 9.410 18.739 1.00 93.00 115 GLN A CA 1
ATOM 886 C C . GLN A 1 115 ? -9.251 9.537 19.733 1.00 93.00 115 GLN A C 1
ATOM 888 O O . GLN A 1 115 ? -9.118 9.256 20.926 1.00 93.00 115 GLN A O 1
ATOM 893 N N . ASP A 1 116 ? -10.429 9.825 19.192 1.00 92.75 116 ASP A N 1
ATOM 894 C CA . ASP A 1 116 ? -11.665 9.758 19.951 1.00 92.75 116 ASP A CA 1
ATOM 895 C C . ASP A 1 116 ? -11.950 8.336 20.449 1.00 92.75 116 ASP A C 1
ATOM 897 O O . ASP A 1 116 ? -11.676 7.325 19.784 1.00 92.75 116 ASP A O 1
ATOM 901 N N . ARG A 1 117 ? -12.609 8.266 21.602 1.00 93.50 117 ARG A N 1
ATOM 902 C CA . ARG A 1 117 ? -13.238 7.044 22.099 1.00 93.50 117 ARG A CA 1
ATOM 903 C C . ARG A 1 117 ? -14.732 7.097 21.818 1.00 93.50 117 ARG A C 1
ATOM 905 O O . ARG A 1 117 ? -15.365 8.143 21.950 1.00 93.50 117 ARG A O 1
ATOM 912 N N . GLU A 1 118 ? -15.319 5.963 21.464 1.00 94.38 118 GLU A N 1
ATOM 913 C CA . GLU A 1 118 ? -16.751 5.851 21.183 1.00 94.38 118 GLU A CA 1
ATOM 914 C C . GLU A 1 118 ? -17.406 4.763 22.028 1.00 94.38 118 GLU A C 1
ATOM 916 O O . GLU A 1 118 ? -16.784 3.768 22.407 1.00 94.38 118 GLU A O 1
ATOM 921 N N . CYS A 1 119 ? -18.678 4.960 22.369 1.00 95.00 119 CYS A N 1
ATOM 922 C CA . CYS A 1 119 ? -19.417 3.973 23.135 1.00 95.00 119 CYS A CA 1
ATOM 923 C C . CYS A 1 119 ? -19.656 2.726 22.283 1.00 95.00 119 CYS A C 1
ATOM 925 O O . CYS A 1 119 ? -20.237 2.809 21.199 1.00 95.00 119 CYS A O 1
ATOM 927 N N . ARG A 1 120 ? -19.311 1.550 22.814 1.00 93.56 120 ARG A N 1
ATOM 928 C CA . ARG A 1 120 ? -19.485 0.276 22.102 1.00 93.56 120 ARG A CA 1
ATOM 929 C C . ARG A 1 120 ? -20.939 -0.023 21.708 1.00 93.56 120 ARG A C 1
ATOM 931 O O . ARG A 1 120 ? 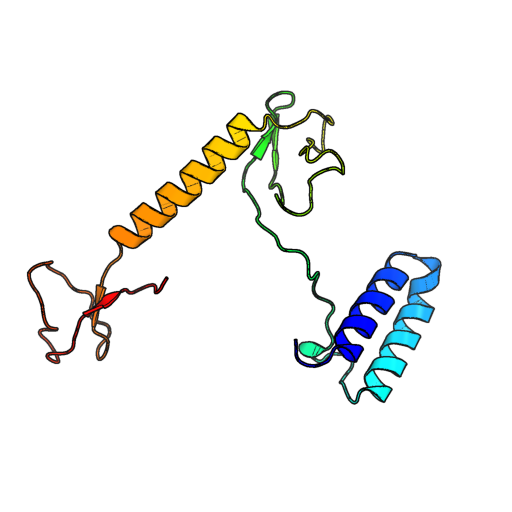-21.166 -0.743 20.742 1.00 93.56 120 ARG A O 1
ATOM 938 N N . GLN A 1 121 ? -21.911 0.494 22.461 1.00 93.69 121 GLN A N 1
ATOM 939 C CA . GLN A 1 121 ? -23.336 0.207 22.262 1.00 93.69 121 GLN A CA 1
ATOM 940 C C . GLN A 1 121 ? -24.014 1.220 21.334 1.00 93.69 121 GLN A C 1
ATOM 942 O O . GLN A 1 121 ? -24.627 0.828 20.349 1.00 93.69 121 GLN A O 1
ATOM 947 N N . CYS A 1 122 ? -23.905 2.517 21.633 1.00 95.25 122 CYS A N 1
ATOM 948 C CA . CYS A 1 122 ? -24.645 3.566 20.921 1.00 95.25 122 CYS A CA 1
ATOM 949 C C . CYS A 1 122 ? -23.776 4.435 19.998 1.00 95.25 122 CYS A C 1
ATOM 951 O O . CYS A 1 122 ? -24.292 5.375 19.402 1.00 95.25 122 CYS A O 1
ATOM 953 N N . ARG A 1 123 ? -22.466 4.153 19.897 1.00 93.94 123 ARG A N 1
ATOM 954 C CA . ARG A 1 123 ? -21.486 4.865 19.049 1.00 93.94 123 ARG A CA 1
ATOM 955 C C . ARG A 1 123 ? -21.340 6.369 19.326 1.00 93.94 123 ARG A C 1
ATOM 957 O O . ARG A 1 123 ? -20.712 7.080 18.550 1.00 93.94 123 ARG A O 1
ATOM 964 N N . VAL A 1 124 ? -21.871 6.869 20.445 1.00 94.44 124 VAL A N 1
ATOM 965 C CA . VAL A 1 124 ? -21.653 8.259 20.876 1.00 94.44 124 VAL A CA 1
ATOM 966 C C . VAL A 1 124 ? -20.179 8.462 21.230 1.00 94.44 124 VAL A C 1
ATOM 968 O O . VAL A 1 124 ? -19.600 7.646 21.949 1.00 94.44 124 VAL A O 1
ATOM 971 N N . VAL A 1 125 ? -19.597 9.560 20.746 1.00 94.12 125 VAL A N 1
ATOM 972 C CA . VAL A 1 125 ? -18.215 9.966 21.034 1.00 94.12 125 VAL A CA 1
ATOM 973 C C . VAL A 1 125 ? -18.100 10.508 22.460 1.00 94.12 125 VAL A C 1
ATOM 975 O O . VAL A 1 125 ? -18.944 11.291 22.908 1.00 94.12 125 VAL A O 1
ATOM 978 N N . GLN A 1 126 ? -17.061 10.081 23.177 1.00 93.38 126 GLN A N 1
ATOM 979 C CA . GLN A 1 126 ? -16.726 10.579 24.507 1.00 93.38 126 GLN A CA 1
ATOM 980 C C . GLN A 1 126 ? -16.329 12.057 24.415 1.00 93.38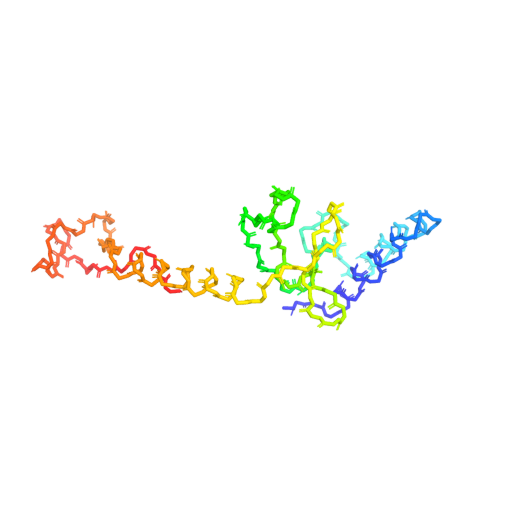 126 GLN A C 1
ATOM 982 O O . GLN A 1 126 ? -15.425 12.413 23.670 1.00 93.38 126 GLN A O 1
ATOM 987 N N . ARG A 1 127 ? -17.013 12.929 25.165 1.00 90.94 127 ARG A N 1
ATOM 988 C CA . ARG A 1 127 ? -16.776 14.386 25.108 1.00 90.94 127 ARG A CA 1
ATOM 989 C C . ARG A 1 127 ? -15.807 14.899 26.173 1.00 90.94 127 ARG A C 1
ATOM 991 O O . ARG A 1 127 ? -15.368 16.038 26.091 1.00 90.94 127 ARG A O 1
ATOM 998 N N . SER A 1 128 ? -15.541 14.100 27.203 1.00 89.62 128 SER A N 1
ATOM 999 C CA . SER A 1 128 ? -14.682 14.464 28.331 1.00 89.62 128 SER A CA 1
ATOM 1000 C C . SER A 1 128 ? -13.912 13.246 28.822 1.00 89.62 128 SER A C 1
ATOM 1002 O O . SER A 1 128 ? -14.492 12.171 28.977 1.00 89.62 128 SER A O 1
ATOM 1004 N N . GLU A 1 129 ? -12.630 13.422 29.128 1.00 84.12 129 GLU A N 1
ATOM 1005 C CA . GLU A 1 129 ? -11.751 12.360 29.637 1.00 84.12 129 GLU A CA 1
ATOM 1006 C C . GLU A 1 129 ? -12.218 11.786 30.983 1.00 84.12 129 GLU A C 1
ATOM 1008 O O . GLU A 1 129 ? -12.051 10.599 31.253 1.00 84.12 129 GLU A O 1
ATOM 1013 N N . LEU A 1 130 ? -12.887 12.601 31.806 1.00 89.00 130 LEU A N 1
ATOM 1014 C CA . LEU A 1 130 ? -13.433 12.175 33.101 1.00 89.00 130 LEU A CA 1
ATOM 1015 C C . LEU A 1 130 ? -14.712 11.328 32.959 1.00 89.00 130 LEU A C 1
ATOM 1017 O O . LEU A 1 130 ? -15.230 10.785 33.934 1.00 89.00 130 LEU A O 1
ATOM 1021 N N . GLN A 1 131 ? -15.255 11.215 31.746 1.00 89.06 131 GLN A N 1
ATOM 1022 C CA . GLN A 1 131 ? -16.491 10.493 31.486 1.00 89.06 131 GLN A CA 1
ATOM 1023 C C . GLN A 1 131 ? -16.241 8.992 31.284 1.00 89.06 131 GLN A C 1
ATOM 1025 O O . GLN A 1 131 ? -16.122 8.502 30.166 1.00 89.06 131 GLN A O 1
ATOM 1030 N N . HIS A 1 132 ? -16.236 8.225 32.373 1.00 87.62 132 HIS A N 1
ATOM 1031 C CA . HIS A 1 132 ? -15.952 6.784 32.316 1.00 87.62 132 HIS A CA 1
ATOM 1032 C C . HIS A 1 132 ? -17.048 5.923 31.658 1.00 87.62 132 HIS A C 1
ATOM 1034 O O . HIS A 1 132 ? -16.778 4.796 31.238 1.00 87.62 132 HIS A O 1
ATOM 1040 N N . ARG A 1 133 ? -18.292 6.414 31.581 1.00 93.12 133 ARG A N 1
ATOM 1041 C CA . ARG A 1 133 ? -19.438 5.689 31.004 1.00 93.12 133 ARG A CA 1
ATOM 1042 C C . ARG A 1 133 ? -20.277 6.578 30.105 1.00 93.12 133 ARG A C 1
ATOM 1044 O O . ARG A 1 133 ? -20.412 7.777 30.342 1.00 93.12 133 ARG A O 1
ATOM 1051 N N . CYS A 1 134 ? -20.886 5.964 29.096 1.00 94.44 134 CYS A N 1
ATOM 1052 C CA . CYS A 1 134 ? -21.808 6.647 28.205 1.00 94.44 134 CYS A CA 1
ATOM 1053 C C . CYS A 1 134 ? -23.017 7.187 28.989 1.00 94.44 134 CYS A C 1
ATOM 1055 O O . CYS A 1 134 ? -23.645 6.420 29.719 1.00 94.44 134 CYS A O 1
ATOM 1057 N N . PRO A 1 135 ? -23.405 8.461 28.810 1.00 92.69 135 PRO A N 1
ATOM 1058 C CA . PRO A 1 135 ? -24.510 9.052 29.560 1.00 92.69 135 PRO A CA 1
ATOM 1059 C C . PRO A 1 135 ? -25.872 8.574 29.037 1.00 92.69 135 PRO A C 1
ATOM 1061 O O . PRO A 1 135 ? -26.855 8.629 29.762 1.00 92.69 135 PRO A O 1
ATOM 1064 N N . ASN A 1 136 ? -25.927 8.090 27.790 1.00 93.56 136 ASN A N 1
ATOM 1065 C CA . ASN A 1 136 ? -27.162 7.657 27.142 1.00 93.56 136 ASN A CA 1
ATOM 1066 C C . ASN A 1 136 ? -27.508 6.185 27.435 1.00 93.56 136 ASN A C 1
ATOM 1068 O O . ASN A 1 136 ? -28.674 5.826 27.510 1.00 93.56 136 ASN A O 1
ATOM 1072 N N . CYS A 1 137 ? -26.502 5.313 27.579 1.00 95.19 137 CYS A N 1
ATOM 1073 C CA . CYS A 1 137 ? -26.727 3.865 27.712 1.00 95.19 137 CYS A CA 1
ATOM 1074 C C . CYS A 1 137 ? -25.863 3.175 28.781 1.00 95.19 137 CYS A C 1
ATOM 1076 O O . CYS A 1 137 ? -25.845 1.950 28.846 1.00 95.19 137 CYS A O 1
ATOM 1078 N N . ALA A 1 138 ? -25.097 3.929 29.582 1.00 94.56 138 ALA A N 1
ATOM 1079 C CA . ALA A 1 138 ? -24.152 3.421 30.591 1.00 94.56 138 ALA A CA 1
ATOM 1080 C C . ALA A 1 138 ? -23.047 2.472 30.061 1.00 94.56 138 ALA A C 1
ATOM 1082 O O . ALA A 1 138 ? -22.283 1.890 30.844 1.00 94.56 138 ALA A O 1
ATOM 1083 N N . GLY A 1 139 ? -22.931 2.345 28.735 1.00 93.75 139 GLY A N 1
ATOM 1084 C CA . GLY A 1 139 ? -21.939 1.526 28.048 1.00 93.75 139 GLY A CA 1
ATOM 1085 C C . GLY A 1 139 ? -20.509 2.046 28.195 1.00 93.75 139 GLY A C 1
ATOM 1086 O O . GLY A 1 139 ? -20.274 3.216 28.501 1.00 93.75 139 GLY A O 1
ATOM 1087 N N . VAL A 1 140 ? -19.544 1.160 27.953 1.00 94.62 140 VAL A N 1
ATOM 1088 C CA . VAL A 1 140 ? -18.106 1.458 28.029 1.00 94.62 140 VAL A CA 1
ATOM 1089 C C . VAL A 1 140 ? -17.635 2.124 26.733 1.00 94.62 140 VAL A C 1
ATOM 1091 O O . VAL A 1 140 ? -18.061 1.735 25.639 1.00 94.62 140 VAL A O 1
ATOM 1094 N N . PHE A 1 141 ? -16.756 3.118 26.859 1.00 94.75 141 PHE A N 1
ATOM 1095 C CA . PHE A 1 141 ? -16.068 3.739 25.730 1.00 94.75 141 PHE A CA 1
ATOM 1096 C C . PHE A 1 141 ? -14.848 2.912 25.308 1.00 94.75 141 PHE A C 1
ATOM 1098 O O . PHE A 1 141 ? -14.048 2.490 26.142 1.00 94.75 141 PHE A O 1
ATOM 1105 N N . THR A 1 142 ? -14.695 2.686 24.007 1.00 93.94 142 THR A N 1
ATOM 1106 C CA . THR A 1 142 ? -13.576 1.953 23.398 1.00 93.94 142 THR A CA 1
ATOM 1107 C C . THR A 1 142 ? -12.878 2.818 22.355 1.00 93.94 142 THR A C 1
ATOM 1109 O O . THR A 1 142 ? -13.461 3.783 21.865 1.00 93.94 142 THR A O 1
ATOM 1112 N N . LEU A 1 143 ? -11.634 2.477 22.004 1.00 93.75 143 LEU A N 1
ATOM 1113 C CA . LEU A 1 143 ? -10.919 3.143 20.911 1.00 93.75 143 LEU A CA 1
ATOM 1114 C C . LEU A 1 143 ? -11.721 3.024 19.610 1.00 93.75 143 LEU A C 1
ATOM 1116 O O . LEU A 1 143 ? -12.249 1.951 19.306 1.00 93.75 143 LEU A O 1
ATOM 1120 N N . ARG A 1 144 ? -11.806 4.118 18.851 1.00 90.25 144 ARG A N 1
ATOM 1121 C CA . ARG A 1 144 ? -12.543 4.159 17.584 1.00 90.25 144 ARG A CA 1
ATOM 1122 C C . ARG A 1 144 ? -11.842 3.373 16.478 1.00 90.25 144 ARG A C 1
ATOM 1124 O O . ARG A 1 144 ? -12.499 2.724 15.667 1.00 90.25 144 ARG A O 1
ATOM 1131 N N . LYS A 1 145 ? -10.512 3.419 16.445 1.00 85.56 145 LYS A N 1
ATOM 1132 C CA . LYS A 1 145 ? -9.673 2.611 15.561 1.00 85.56 145 LYS A CA 1
ATOM 1133 C C . LYS A 1 145 ? -8.847 1.644 16.417 1.00 85.56 145 LYS A C 1
ATOM 1135 O O . LYS A 1 145 ? -7.997 2.101 17.185 1.00 85.56 145 LYS A O 1
ATOM 1140 N N . PRO A 1 146 ? -9.099 0.324 16.328 1.00 71.69 146 PRO A N 1
ATOM 1141 C CA . PRO A 1 146 ? -8.226 -0.655 16.962 1.00 71.69 146 PRO A CA 1
ATOM 1142 C C . PRO A 1 146 ? -6.825 -0.617 16.328 1.00 71.69 146 PRO A C 1
ATOM 1144 O O . PRO A 1 146 ? -6.662 -0.100 15.221 1.00 71.69 146 PRO A O 1
ATOM 1147 N N . ILE A 1 147 ? -5.843 -1.136 17.074 1.00 61.19 147 ILE A N 1
ATOM 1148 C CA . ILE A 1 147 ? -4.454 -1.334 16.621 1.00 61.19 147 ILE A CA 1
ATOM 1149 C C . ILE A 1 147 ? -4.430 -2.283 15.421 1.00 61.19 147 ILE A C 1
ATOM 1151 O O . ILE A 1 147 ? -5.165 -3.297 15.476 1.00 61.19 147 ILE A O 1
#

Organism: NCBI:txid141414

Radius of gyration: 24.0 Å; chains: 1; bounding box: 49×46×60 Å

pLDDT: mean 91.98, std 5.58, range [51.06, 96.81]